Protein AF-A0A9D5YEY9-F1 (afdb_monomer_lite)

Sequence (60 aa):
MSKKCNEKCNILCEAKNCVYHSTDSKCTASSIKVGSKNACSCSDTCCDTFKMRENETGTF

pLDDT: mean 77.15, std 13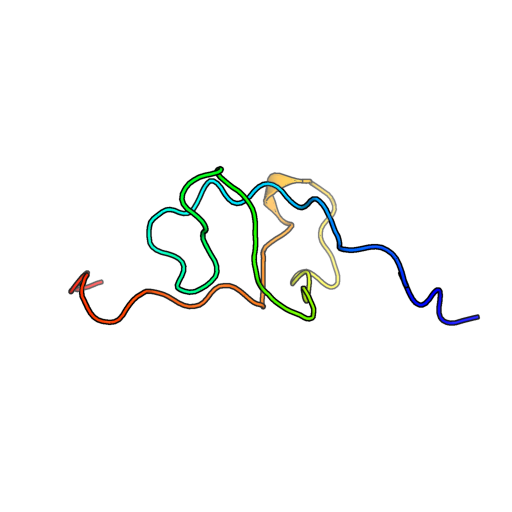.81, range [40.72, 92.31]

Structure (mmCIF, N/CA/C/O backbone):
data_AF-A0A9D5YEY9-F1
#
_entry.id   AF-A0A9D5YEY9-F1
#
loop_
_atom_site.group_PDB
_atom_site.id
_atom_site.type_symbol
_atom_site.label_atom_id
_atom_site.label_alt_id
_atom_site.label_comp_id
_atom_site.label_asym_id
_atom_site.label_entity_id
_atom_site.label_seq_id
_atom_site.pdbx_PDB_ins_code
_atom_site.Cartn_x
_atom_site.Cartn_y
_atom_site.Cartn_z
_atom_site.occupancy
_atom_site.B_iso_or_equiv
_atom_site.auth_seq_id
_atom_site.auth_comp_id
_atom_site.auth_asym_id
_atom_site.auth_atom_id
_atom_site.pdbx_PDB_model_num
ATOM 1 N N . MET A 1 1 ? 7.165 -21.025 -4.786 1.00 40.72 1 MET A N 1
ATOM 2 C CA . MET A 1 1 ? 6.810 -20.826 -3.362 1.00 40.72 1 MET A CA 1
ATOM 3 C C . MET A 1 1 ? 6.232 -19.427 -3.168 1.00 40.72 1 MET A C 1
ATOM 5 O O . MET A 1 1 ? 6.994 -18.471 -3.128 1.00 40.72 1 MET A O 1
ATO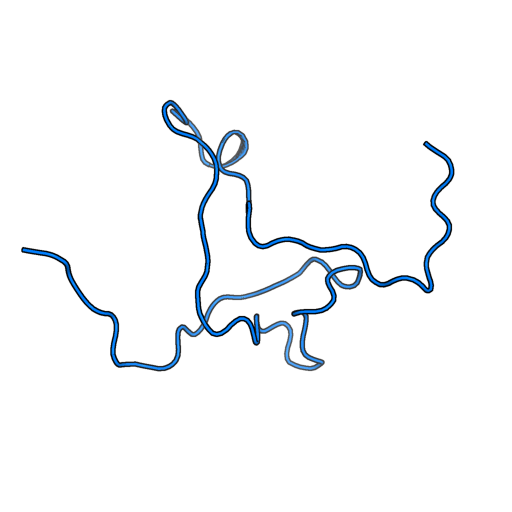M 9 N N . SER A 1 2 ? 4.909 -19.281 -3.076 1.00 50.66 2 SER A N 1
ATOM 10 C CA . SER A 1 2 ? 4.273 -17.980 -2.821 1.00 50.66 2 SER A CA 1
ATOM 11 C C . SER A 1 2 ? 4.346 -17.676 -1.327 1.00 50.66 2 SER A C 1
ATOM 13 O O . SER A 1 2 ? 3.604 -18.255 -0.535 1.00 50.66 2 SER A O 1
ATOM 15 N N . LYS A 1 3 ? 5.296 -16.826 -0.924 1.00 51.81 3 LYS A N 1
ATOM 16 C CA . LYS A 1 3 ? 5.443 -16.364 0.461 1.00 51.81 3 LYS A CA 1
ATOM 17 C C . LYS A 1 3 ? 4.184 -15.582 0.844 1.00 51.81 3 LYS A C 1
ATOM 19 O O . LYS A 1 3 ? 4.010 -14.433 0.454 1.00 51.81 3 LYS A O 1
ATOM 24 N N . LYS A 1 4 ? 3.277 -16.236 1.569 1.00 56.47 4 LYS A N 1
ATOM 25 C CA . LYS A 1 4 ? 2.115 -15.593 2.182 1.00 56.47 4 LYS A CA 1
ATOM 26 C C . LYS A 1 4 ? 2.614 -14.918 3.457 1.00 56.47 4 LYS A C 1
ATOM 28 O O . LYS A 1 4 ? 2.982 -15.601 4.408 1.00 56.47 4 LYS A O 1
ATOM 33 N N . CYS A 1 5 ? 2.692 -13.592 3.444 1.00 51.16 5 CYS A N 1
ATOM 34 C CA . CYS A 1 5 ? 2.959 -12.817 4.648 1.00 51.16 5 CYS A CA 1
ATOM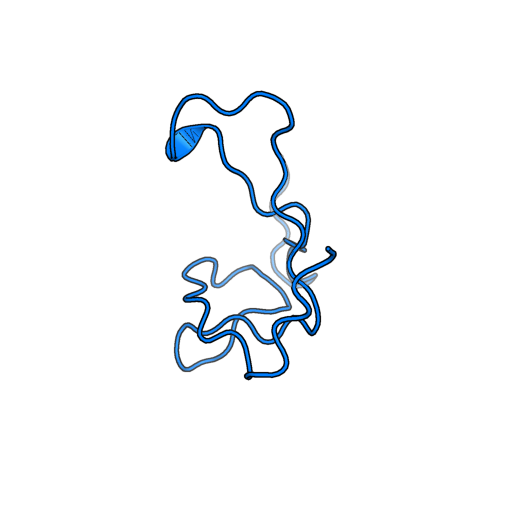 35 C C . CYS A 1 5 ? 1.711 -12.925 5.540 1.00 51.16 5 CYS A C 1
ATOM 37 O O . CYS A 1 5 ? 0.697 -12.290 5.265 1.00 51.16 5 CYS A O 1
ATOM 39 N N . ASN A 1 6 ? 1.750 -13.832 6.521 1.00 56.09 6 ASN A N 1
ATOM 40 C CA . ASN A 1 6 ? 0.682 -14.046 7.509 1.00 56.09 6 ASN A CA 1
ATOM 41 C C . ASN A 1 6 ? 0.843 -13.136 8.741 1.00 56.09 6 ASN A C 1
ATOM 43 O O . ASN A 1 6 ? 0.180 -13.311 9.758 1.00 56.09 6 ASN A O 1
ATOM 47 N N . GLU A 1 7 ? 1.739 -12.161 8.656 1.00 59.78 7 GLU A N 1
ATOM 48 C CA . GLU A 1 7 ? 1.904 -11.122 9.654 1.00 59.78 7 GLU A CA 1
ATOM 49 C C . GLU A 1 7 ? 1.351 -9.834 9.068 1.00 59.78 7 GLU A C 1
ATOM 51 O O . GLU A 1 7 ? 1.591 -9.501 7.906 1.00 59.78 7 GLU A O 1
ATOM 56 N N . LYS A 1 8 ? 0.551 -9.135 9.873 1.00 62.22 8 LYS A N 1
ATOM 57 C CA . LYS A 1 8 ? -0.017 -7.832 9.539 1.00 62.22 8 LYS A CA 1
ATOM 58 C C . LYS A 1 8 ? 1.101 -6.958 8.973 1.00 62.22 8 LYS A C 1
ATOM 60 O O . LYS A 1 8 ? 2.045 -6.623 9.683 1.00 62.22 8 LYS A O 1
ATOM 65 N N . CYS A 1 9 ? 1.030 -6.664 7.677 1.00 66.31 9 CYS A N 1
ATOM 66 C CA . CYS A 1 9 ? 2.115 -5.981 6.993 1.00 66.31 9 CYS A CA 1
ATOM 67 C C . CYS A 1 9 ? 2.216 -4.564 7.568 1.00 66.31 9 CYS A C 1
ATOM 69 O O . CYS A 1 9 ? 1.325 -3.743 7.353 1.00 66.31 9 CYS A O 1
ATOM 71 N N . ASN A 1 10 ? 3.268 -4.296 8.347 1.00 75.06 10 ASN A N 1
ATOM 72 C CA . ASN A 1 10 ? 3.546 -2.979 8.920 1.00 75.06 10 ASN A CA 1
ATOM 73 C C . ASN A 1 10 ? 4.083 -2.057 7.822 1.00 75.06 10 ASN A C 1
ATOM 75 O O . ASN A 1 10 ? 5.258 -1.704 7.800 1.00 75.06 10 ASN A O 1
ATOM 79 N N . ILE A 1 11 ? 3.221 -1.724 6.867 1.00 85.12 11 ILE A N 1
ATOM 80 C CA . ILE A 1 11 ? 3.568 -0.864 5.746 1.00 85.12 11 ILE A CA 1
ATOM 81 C C . ILE A 1 11 ? 3.209 0.555 6.137 1.00 85.12 11 ILE A C 1
ATOM 83 O O . ILE A 1 11 ? 2.055 0.842 6.455 1.00 85.12 11 ILE A O 1
ATOM 87 N N . LEU A 1 12 ? 4.205 1.433 6.115 1.00 86.88 12 LEU A N 1
ATOM 88 C CA . LEU A 1 12 ? 3.982 2.853 6.316 1.00 86.88 12 LEU A CA 1
ATOM 89 C C . LEU A 1 12 ? 3.268 3.421 5.090 1.00 86.88 12 LEU A C 1
ATOM 91 O O . LEU A 1 12 ? 3.640 3.154 3.948 1.00 86.88 12 LEU A O 1
ATOM 95 N N . CYS A 1 13 ? 2.203 4.170 5.330 1.00 88.25 13 CYS A N 1
ATOM 96 C CA . CYS A 1 13 ? 1.441 4.850 4.301 1.00 88.25 13 CYS A CA 1
ATOM 97 C C . CYS A 1 13 ? 1.464 6.338 4.618 1.00 88.25 13 CYS A C 1
ATOM 99 O O . CYS A 1 13 ? 0.740 6.786 5.500 1.00 88.25 13 CYS A O 1
ATOM 101 N N . GLU A 1 14 ? 2.287 7.100 3.906 1.00 90.06 14 GLU A N 1
ATOM 102 C CA . GLU A 1 14 ? 2.348 8.563 4.041 1.00 90.06 14 GLU A CA 1
ATOM 103 C C . GLU A 1 14 ? 1.320 9.276 3.155 1.00 90.06 14 GLU A C 1
ATOM 105 O O . GLU A 1 14 ? 1.054 10.466 3.318 1.00 90.06 14 GLU A O 1
ATOM 110 N N . ALA A 1 15 ? 0.694 8.540 2.235 1.00 89.69 15 ALA A N 1
ATOM 111 C CA . ALA A 1 15 ? -0.356 9.049 1.374 1.00 89.69 15 ALA A CA 1
ATOM 112 C C . ALA A 1 15 ? -1.647 9.270 2.181 1.00 89.69 15 ALA A C 1
ATOM 114 O O . ALA A 1 15 ? 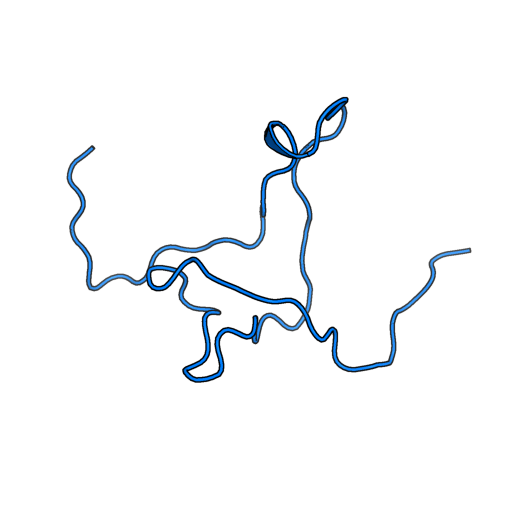-2.536 8.424 2.177 1.00 89.69 15 ALA A O 1
ATOM 115 N N . LYS A 1 16 ? -1.761 10.423 2.854 1.00 90.19 16 LYS A N 1
ATOM 116 C CA . LYS A 1 16 ? -2.936 10.833 3.660 1.00 90.19 16 LYS A CA 1
ATOM 117 C C . LYS A 1 16 ? -4.252 10.835 2.875 1.00 90.19 16 LYS A C 1
ATOM 119 O O . LYS A 1 16 ? -5.335 10.707 3.446 1.00 90.19 16 LYS A O 1
ATOM 124 N N . ASN A 1 17 ? -4.121 10.926 1.558 1.00 90.88 17 ASN A N 1
ATOM 125 C CA . ASN A 1 17 ? -5.209 10.954 0.594 1.00 90.88 17 ASN A CA 1
ATOM 126 C C . ASN A 1 17 ? -5.608 9.538 0.148 1.00 90.88 17 ASN A C 1
ATOM 128 O O . ASN A 1 17 ? -6.519 9.366 -0.653 1.00 90.88 17 ASN A O 1
ATOM 132 N N . CYS A 1 18 ? -4.928 8.501 0.647 1.00 90.88 18 CYS A N 1
ATOM 133 C CA . CYS A 1 18 ? -5.265 7.109 0.397 1.00 90.88 18 CYS A CA 1
ATOM 134 C C . CYS A 1 18 ? -6.398 6.661 1.326 1.00 90.88 18 CYS A C 1
ATOM 136 O O . CYS A 1 18 ? -6.322 6.852 2.537 1.00 90.88 18 CYS A O 1
ATOM 138 N N . VAL A 1 19 ? -7.399 5.954 0.803 1.00 92.31 19 VAL A N 1
ATOM 139 C CA . VAL A 1 19 ? -8.465 5.338 1.622 1.00 92.31 19 VAL A CA 1
ATOM 140 C C . VAL A 1 19 ? -7.937 4.304 2.621 1.00 92.31 19 VAL A C 1
ATOM 142 O O . VAL A 1 19 ? -8.594 4.012 3.614 1.00 92.31 19 VAL A O 1
ATOM 145 N N . TYR A 1 20 ? -6.759 3.733 2.355 1.00 91.06 20 TYR A N 1
ATOM 146 C CA . TYR A 1 20 ? -6.115 2.739 3.214 1.00 91.06 20 TYR A CA 1
ATOM 147 C C . TYR A 1 20 ? -5.137 3.360 4.221 1.00 91.06 20 TYR A C 1
ATOM 149 O O . TYR A 1 20 ? -4.490 2.629 4.967 1.00 91.06 20 TYR A O 1
ATOM 157 N N . HIS A 1 21 ? -4.988 4.685 4.245 1.00 90.50 21 HIS A N 1
ATOM 158 C CA . HIS A 1 21 ? -4.152 5.363 5.230 1.00 90.50 21 HIS A CA 1
ATOM 159 C C . HIS A 1 21 ? -4.835 5.381 6.603 1.00 90.50 21 HIS A C 1
ATOM 161 O O . HIS A 1 21 ? -5.973 5.824 6.745 1.00 90.50 21 HIS A O 1
ATOM 167 N N . SER A 1 22 ? -4.123 4.905 7.623 1.00 89.31 22 SER A N 1
ATOM 168 C CA . SER A 1 22 ? -4.516 4.999 9.030 1.00 89.31 22 SER A CA 1
ATOM 169 C C . SER A 1 22 ? -3.885 6.214 9.703 1.00 89.31 22 SER A C 1
ATOM 171 O O . SER A 1 22 ? -2.813 6.658 9.300 1.00 89.31 22 SER A O 1
ATOM 173 N N . THR A 1 23 ? -4.475 6.669 10.810 1.00 88.50 23 THR A N 1
ATOM 174 C CA . THR A 1 23 ? -3.955 7.774 11.639 1.00 88.50 23 THR A CA 1
ATOM 175 C C . THR A 1 23 ? -2.545 7.530 12.188 1.00 88.50 23 THR A C 1
ATOM 177 O O . THR A 1 23 ? -1.827 8.482 12.459 1.00 88.50 23 THR A O 1
ATOM 180 N N . ASP A 1 24 ? -2.129 6.267 12.302 1.00 89.12 24 ASP A N 1
ATOM 181 C CA . ASP A 1 24 ? -0.779 5.850 12.714 1.00 89.12 24 ASP A CA 1
ATOM 182 C C . ASP A 1 24 ? 0.228 5.816 11.540 1.00 89.12 24 ASP A C 1
ATOM 184 O O . ASP A 1 24 ? 1.251 5.141 11.608 1.00 89.12 24 ASP A O 1
ATOM 188 N N . SER A 1 25 ? -0.088 6.467 10.412 1.00 89.62 25 SER A N 1
ATOM 189 C CA . SER A 1 25 ? 0.695 6.417 9.165 1.00 89.62 25 SER A CA 1
ATOM 190 C C . SER A 1 25 ? 0.936 4.994 8.658 1.00 89.62 25 SER A C 1
ATOM 192 O O . SER A 1 25 ? 1.978 4.688 8.085 1.00 89.62 25 SER A O 1
ATOM 194 N N . LYS A 1 26 ? -0.038 4.102 8.860 1.00 89.12 26 LYS A N 1
ATOM 195 C CA . LYS A 1 26 ? 0.012 2.696 8.431 1.00 89.12 26 LYS A CA 1
ATOM 196 C C . LYS A 1 26 ? -0.991 2.418 7.327 1.00 89.12 26 LYS A C 1
ATOM 198 O O . LYS A 1 26 ? -2.085 2.974 7.323 1.00 89.12 26 LYS A O 1
ATOM 203 N N . CYS A 1 27 ? -0.635 1.519 6.420 1.00 88.19 27 CYS A N 1
ATOM 204 C CA . CYS A 1 27 ? -1.548 0.993 5.423 1.00 88.19 27 CYS A CA 1
ATOM 205 C C . CYS A 1 27 ? -2.450 -0.075 6.052 1.00 88.19 27 CYS A C 1
ATOM 207 O O . CYS A 1 27 ? -1.969 -1.050 6.630 1.00 88.19 27 CYS A O 1
ATOM 209 N N . THR A 1 28 ? -3.760 0.088 5.917 1.00 89.88 28 THR A N 1
ATOM 210 C CA . THR A 1 28 ? -4.778 -0.865 6.383 1.00 89.88 28 THR A CA 1
ATOM 211 C C . THR A 1 28 ? -5.231 -1.828 5.288 1.00 89.88 28 THR A C 1
ATOM 213 O O . THR A 1 28 ? -6.097 -2.670 5.526 1.00 89.88 28 THR A O 1
ATOM 216 N N . ALA A 1 29 ? -4.655 -1.734 4.086 1.00 86.06 29 ALA A N 1
ATOM 217 C CA . ALA A 1 29 ? -4.995 -2.619 2.986 1.00 86.06 29 ALA A CA 1
ATOM 218 C C . ALA A 1 29 ? -4.676 -4.078 3.340 1.00 86.06 29 ALA A C 1
ATOM 220 O O . ALA A 1 29 ? -3.549 -4.420 3.693 1.00 86.06 29 ALA A O 1
ATOM 221 N N . SER A 1 30 ? -5.662 -4.964 3.173 1.00 83.94 30 SER A N 1
ATOM 222 C CA . SER A 1 30 ? -5.482 -6.404 3.412 1.00 83.94 30 SER A CA 1
ATOM 223 C C . SER A 1 30 ? -4.463 -7.045 2.461 1.00 83.94 30 SER A C 1
ATOM 225 O O . SER A 1 30 ? -3.956 -8.129 2.743 1.00 83.94 30 SER A O 1
ATOM 227 N N . SER A 1 31 ? -4.189 -6.414 1.320 1.00 83.50 31 SER A N 1
ATOM 228 C CA . SER A 1 31 ? -3.170 -6.838 0.369 1.00 83.50 31 SER A CA 1
ATOM 229 C C . SER A 1 31 ? -2.649 -5.620 -0.384 1.00 83.50 31 SER A C 1
ATOM 231 O O . SER A 1 31 ? -3.436 -4.844 -0.933 1.00 83.50 31 SER A O 1
ATOM 233 N N . ILE A 1 32 ? -1.325 -5.457 -0.413 1.00 83.75 32 ILE A N 1
ATOM 234 C CA . ILE A 1 32 ? -0.671 -4.423 -1.211 1.00 83.75 32 ILE A CA 1
ATOM 235 C C . ILE A 1 32 ? -0.166 -5.047 -2.502 1.00 83.75 32 ILE A C 1
ATOM 237 O O . ILE A 1 32 ? 0.617 -5.995 -2.491 1.00 83.75 32 ILE A O 1
ATOM 241 N N . LYS A 1 33 ? -0.628 -4.494 -3.616 1.00 84.69 33 LYS A N 1
ATOM 242 C CA . LYS A 1 33 ? -0.057 -4.695 -4.932 1.00 84.69 33 LYS A CA 1
ATOM 243 C C . LYS A 1 33 ? 0.917 -3.560 -5.157 1.00 84.69 33 LYS A C 1
ATOM 245 O O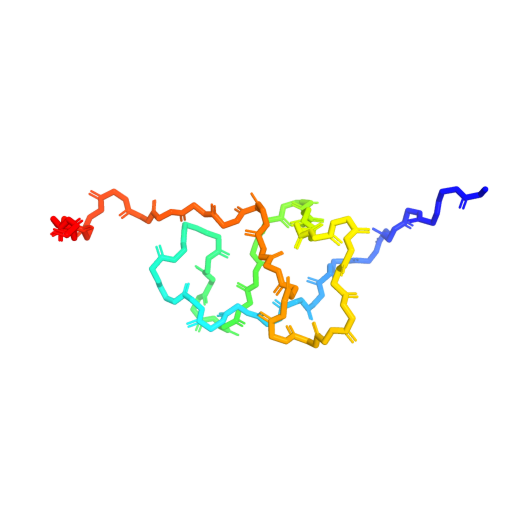 . LYS A 1 33 ? 0.545 -2.389 -5.134 1.00 84.69 33 LYS A O 1
ATOM 250 N N . VAL A 1 34 ? 2.169 -3.940 -5.323 1.00 83.94 34 VAL A N 1
ATOM 251 C CA . VAL A 1 34 ? 3.210 -3.029 -5.760 1.00 83.94 34 VAL A CA 1
ATOM 252 C C . VAL A 1 34 ? 3.168 -3.042 -7.282 1.00 83.94 34 VAL A C 1
ATOM 254 O O . VAL A 1 34 ? 3.364 -4.088 -7.905 1.00 83.94 34 VAL A O 1
ATOM 257 N N . GLY A 1 35 ? 2.806 -1.904 -7.856 1.00 76.56 35 GLY A N 1
ATOM 258 C CA . GLY A 1 35 ? 2.846 -1.664 -9.283 1.00 76.56 35 GLY A CA 1
ATOM 259 C C . GLY A 1 35 ? 4.264 -1.302 -9.681 1.00 76.56 35 GLY A C 1
ATOM 260 O O . GLY A 1 35 ? 4.833 -0.384 -9.102 1.00 76.56 35 GLY A O 1
ATOM 261 N N . SER A 1 36 ? 4.811 -2.070 -10.626 1.00 65.75 36 SER A N 1
ATOM 262 C CA . SER A 1 36 ? 5.961 -1.760 -11.493 1.00 65.75 36 SER A CA 1
ATOM 263 C C . SER A 1 36 ? 6.657 -3.055 -11.920 1.00 65.75 36 SER A C 1
ATOM 265 O O . SER A 1 36 ? 7.598 -3.547 -11.303 1.00 65.75 36 SER A O 1
ATOM 267 N N . LYS A 1 37 ? 6.210 -3.639 -13.038 1.00 67.62 37 LYS A N 1
ATOM 268 C CA . LYS A 1 37 ? 6.823 -4.872 -13.574 1.00 67.62 37 LYS A CA 1
ATOM 269 C C . LYS A 1 37 ? 8.315 -4.709 -13.919 1.00 67.62 37 LYS A C 1
ATOM 271 O O . LYS A 1 37 ? 9.017 -5.710 -13.957 1.00 67.62 37 LYS A O 1
ATOM 276 N N . ASN A 1 38 ? 8.768 -3.466 -14.128 1.00 71.44 38 ASN A N 1
ATOM 277 C CA . ASN A 1 38 ? 10.126 -3.098 -14.538 1.00 71.44 38 ASN A CA 1
ATOM 278 C C . ASN A 1 38 ? 10.737 -1.965 -13.681 1.00 71.44 38 ASN A C 1
ATOM 280 O O . ASN A 1 38 ? 11.584 -1.232 -14.187 1.00 71.44 38 ASN A O 1
ATOM 284 N N . ALA A 1 39 ? 10.305 -1.745 -12.430 1.00 74.69 39 ALA A N 1
ATOM 285 C CA . ALA A 1 39 ? 10.971 -0.728 -11.607 1.00 74.69 39 ALA A CA 1
ATOM 286 C C . ALA A 1 39 ? 12.433 -1.113 -11.366 1.00 74.69 39 ALA A C 1
ATOM 288 O O . ALA A 1 39 ? 12.716 -2.132 -10.738 1.00 74.69 39 ALA A O 1
ATOM 289 N N . CYS A 1 40 ? 13.351 -0.274 -11.840 1.00 77.88 40 CYS A N 1
ATOM 290 C CA . CYS A 1 40 ? 14.765 -0.361 -11.481 1.00 77.88 40 CYS A CA 1
ATOM 291 C C . CYS A 1 40 ? 15.092 0.487 -10.250 1.00 77.88 40 CYS A C 1
ATOM 293 O O . CYS A 1 40 ? 16.099 0.226 -9.594 1.00 77.88 40 CYS A O 1
ATOM 295 N N . SER A 1 41 ? 14.243 1.465 -9.918 1.00 75.19 41 SER A N 1
ATOM 296 C CA . SER A 1 41 ? 14.444 2.365 -8.785 1.00 75.19 41 SER A CA 1
ATOM 297 C C . SER A 1 41 ? 13.237 2.376 -7.851 1.00 75.19 41 SER A C 1
ATOM 299 O O . SER A 1 41 ? 12.098 2.129 -8.252 1.00 75.19 41 SER A O 1
ATOM 301 N N . CYS A 1 42 ? 13.471 2.740 -6.589 1.00 74.12 42 CYS A N 1
ATOM 302 C CA . CYS A 1 42 ? 12.407 2.912 -5.598 1.00 74.12 42 CYS A CA 1
ATOM 303 C C . CYS A 1 42 ? 11.351 3.932 -6.058 1.00 74.12 42 CYS A C 1
ATOM 305 O O . CYS A 1 42 ? 10.172 3.754 -5.780 1.00 74.12 42 CYS A O 1
ATOM 307 N N . SER A 1 43 ? 11.760 4.957 -6.811 1.00 75.44 43 SER A N 1
ATOM 308 C CA . SER A 1 43 ? 10.865 5.977 -7.373 1.00 75.44 43 SER A CA 1
ATOM 309 C C . SER A 1 43 ? 9.938 5.447 -8.471 1.00 75.44 43 SER A C 1
ATOM 311 O O . SER A 1 43 ? 8.858 5.992 -8.665 1.00 75.44 43 SER A O 1
ATOM 313 N N . ASP A 1 44 ? 10.341 4.381 -9.169 1.00 76.69 44 ASP A N 1
ATOM 314 C CA . ASP A 1 44 ? 9.523 3.719 -10.194 1.00 76.69 44 ASP A CA 1
ATOM 315 C C . ASP A 1 44 ? 8.513 2.746 -9.573 1.00 76.69 44 ASP A C 1
ATOM 317 O O . ASP A 1 44 ? 7.653 2.200 -10.261 1.00 76.69 44 ASP A O 1
ATOM 321 N N . THR A 1 45 ? 8.652 2.474 -8.275 1.00 80.19 45 THR A N 1
ATOM 322 C CA . THR A 1 45 ? 7.811 1.542 -7.534 1.00 80.19 45 THR A CA 1
ATOM 323 C C . THR A 1 45 ? 6.577 2.274 -7.026 1.00 80.19 45 THR A C 1
ATOM 325 O O . THR A 1 45 ? 6.657 3.077 -6.099 1.00 80.19 45 THR A O 1
ATOM 328 N N . CYS A 1 46 ? 5.419 1.998 -7.622 1.00 83.56 46 CYS A N 1
ATOM 329 C CA . CYS A 1 46 ? 4.151 2.604 -7.235 1.00 83.56 46 CYS A CA 1
ATOM 330 C C . CYS A 1 46 ? 3.268 1.626 -6.446 1.00 83.56 46 CYS A C 1
ATOM 332 O O . CYS A 1 46 ? 3.403 0.405 -6.507 1.00 83.56 46 CYS A O 1
ATOM 334 N N . CYS A 1 47 ? 2.358 2.158 -5.631 1.00 86.69 47 CYS A N 1
ATOM 335 C CA . CYS A 1 47 ? 1.373 1.345 -4.923 1.00 86.69 47 CYS A CA 1
ATOM 336 C C . CYS A 1 47 ? 0.125 1.212 -5.804 1.00 86.69 47 CYS A C 1
ATOM 338 O O . CYS A 1 47 ? -0.719 2.099 -5.795 1.00 86.69 47 CYS A O 1
ATOM 340 N N . ASP A 1 48 ? -0.023 0.103 -6.531 1.00 87.31 48 ASP A N 1
ATOM 341 C CA . ASP A 1 48 ? -1.228 -0.190 -7.335 1.00 87.31 48 ASP A CA 1
ATOM 342 C C . ASP A 1 48 ? -2.478 -0.389 -6.460 1.00 87.31 48 ASP A C 1
ATOM 344 O O . ASP A 1 48 ? -3.612 -0.309 -6.930 1.00 87.31 48 ASP A O 1
ATOM 348 N N . THR A 1 49 ? -2.291 -0.660 -5.165 1.00 87.94 49 THR A N 1
ATOM 349 C CA . THR A 1 49 ? -3.386 -0.666 -4.186 1.00 87.94 49 THR A CA 1
ATOM 350 C C . THR A 1 49 ? -3.836 0.747 -3.799 1.00 87.94 49 THR A C 1
ATOM 352 O O . THR A 1 49 ? -4.875 0.885 -3.157 1.00 87.94 49 THR A O 1
ATOM 355 N N . PHE A 1 50 ? -3.105 1.807 -4.160 1.00 90.19 50 PHE A N 1
ATOM 356 C CA . PHE A 1 50 ? -3.501 3.173 -3.831 1.00 90.19 50 PHE A CA 1
ATOM 357 C C . PHE A 1 50 ? -4.883 3.497 -4.407 1.00 90.19 50 PHE A C 1
ATOM 359 O O . PHE A 1 50 ? -5.164 3.288 -5.586 1.00 90.19 50 PHE A O 1
ATOM 366 N N . LYS A 1 51 ? -5.751 4.037 -3.553 1.00 89.94 51 LYS A N 1
ATOM 367 C CA . LYS A 1 51 ? -7.050 4.574 -3.945 1.00 89.94 51 LYS A CA 1
ATOM 3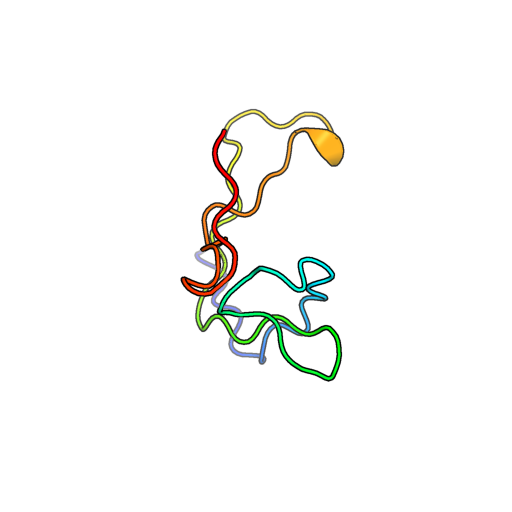68 C C . LYS A 1 51 ? -7.243 5.905 -3.256 1.00 89.94 51 LYS A C 1
ATOM 370 O O . LYS A 1 51 ? -7.125 5.974 -2.033 1.00 89.94 51 LYS A O 1
ATOM 375 N N . MET A 1 52 ? -7.544 6.931 -4.039 1.00 88.31 52 MET A N 1
ATOM 376 C CA . MET A 1 52 ? -7.821 8.261 -3.520 1.00 88.31 52 MET A CA 1
ATOM 377 C C . MET A 1 52 ? -9.114 8.250 -2.700 1.00 88.31 52 MET A C 1
ATOM 379 O O . MET A 1 52 ? -10.089 7.598 -3.078 1.00 88.31 52 MET A O 1
ATOM 383 N N . ARG A 1 53 ? -9.130 8.959 -1.572 1.00 87.44 53 ARG A N 1
ATOM 384 C CA . ARG A 1 53 ? -10.352 9.211 -0.805 1.00 87.44 53 ARG A CA 1
ATOM 385 C C . ARG A 1 53 ? -11.267 10.139 -1.599 1.00 87.44 53 ARG A C 1
ATOM 387 O O . ARG A 1 53 ? -10.839 11.194 -2.046 1.00 87.44 53 ARG A O 1
ATOM 394 N N . GLU A 1 54 ? -12.545 9.786 -1.713 1.00 77.06 54 GLU A N 1
ATOM 395 C CA . GLU A 1 54 ? -13.558 10.510 -2.512 1.00 77.06 54 GLU A CA 1
ATOM 396 C C . GLU A 1 54 ? -13.852 11.949 -2.030 1.00 77.06 54 GLU A C 1
ATOM 398 O O . GLU A 1 54 ? -14.674 12.646 -2.608 1.00 77.06 54 GLU A O 1
ATOM 403 N N . ASN A 1 55 ? -13.169 12.420 -0.984 1.00 64.56 55 ASN A N 1
ATOM 404 C CA . ASN A 1 55 ? -13.379 13.738 -0.380 1.00 64.56 55 ASN A CA 1
ATOM 405 C C . ASN A 1 55 ? -12.311 14.768 -0.774 1.00 64.56 55 ASN A C 1
ATOM 407 O O . ASN A 1 55 ? -12.260 15.849 -0.196 1.00 64.56 55 ASN A O 1
ATOM 411 N N . GLU A 1 56 ? -11.435 14.431 -1.716 1.00 64.00 56 GLU A N 1
ATOM 412 C CA . GLU A 1 56 ? -10.403 15.329 -2.222 1.00 64.00 56 GLU A CA 1
ATOM 413 C C . GLU A 1 56 ? -10.569 15.423 -3.730 1.00 64.00 56 GLU A C 1
ATOM 415 O O . GLU A 1 56 ? -9.992 14.662 -4.501 1.00 64.00 56 GLU A O 1
ATOM 420 N N . THR A 1 57 ? -11.441 16.338 -4.145 1.00 58.59 57 THR A N 1
ATOM 421 C CA . THR A 1 57 ? -11.660 16.702 -5.543 1.00 58.59 57 THR A CA 1
ATOM 422 C C . THR A 1 57 ? -10.408 17.394 -6.081 1.00 58.59 57 THR A C 1
ATOM 424 O O . THR A 1 57 ? -10.341 18.618 -6.162 1.00 58.59 57 THR A O 1
ATOM 427 N N . GLY A 1 58 ? -9.383 16.610 -6.400 1.00 57.81 58 GLY A N 1
ATOM 428 C CA . GLY A 1 58 ? -8.280 17.035 -7.246 1.00 57.81 58 GLY A CA 1
ATOM 429 C C . GLY A 1 58 ? -8.722 16.903 -8.693 1.00 57.81 58 GLY A C 1
ATOM 430 O O . GLY A 1 58 ? -8.593 15.835 -9.283 1.00 57.81 58 GLY A O 1
ATOM 431 N N . THR A 1 59 ? -9.288 17.974 -9.244 1.00 50.00 59 THR A N 1
ATOM 432 C CA . THR A 1 59 ? -9.265 18.201 -10.691 1.00 50.00 59 THR A CA 1
ATOM 433 C C . THR A 1 59 ? -7.814 18.040 -11.149 1.00 50.00 59 THR A C 1
ATOM 435 O O . THR A 1 59 ? -6.927 18.645 -10.545 1.00 50.00 59 THR A O 1
ATOM 438 N N . PHE A 1 60 ? -7.595 17.160 -12.127 1.00 54.50 60 PHE A N 1
ATOM 439 C CA . PHE A 1 60 ? -6.293 16.898 -12.744 1.00 54.50 60 PHE A CA 1
ATOM 440 C C . PHE A 1 60 ? -5.626 18.175 -13.262 1.00 54.50 60 PHE A C 1
ATOM 442 O O . PHE A 1 60 ? -6.368 19.069 -13.736 1.00 54.50 60 PHE A O 1
#

Secondary structure (DSSP, 8-state):
------S----B---TTBTTB-TTSBB--SS--EE-TT--SGGG-EETT--B-TT-----

Foldseek 3Di:
DPPDPPDDPQAFAPPPQFPQQDPVRGGNDPDWDFDDPPDPDPVRTHTPNGDGDPPDPPDD

Radius of gyration: 13.12 Å; chains: 1; bounding box: 28×39×27 Å